Protein AF-A0A8J9Z967-F1 (afdb_monomer)

Mean predicted aligned error: 17.57 Å

Structure (mmCIF, N/CA/C/O backbone):
data_AF-A0A8J9Z967-F1
#
_entry.id   AF-A0A8J9Z967-F1
#
loop_
_atom_site.group_PDB
_atom_site.id
_atom_site.type_symbol
_atom_site.label_atom_id
_atom_site.label_alt_id
_atom_site.label_comp_id
_atom_site.label_asym_id
_atom_site.label_entity_id
_atom_site.label_seq_id
_atom_site.pdbx_PDB_ins_code
_atom_site.Cartn_x
_atom_site.Cartn_y
_atom_site.Cartn_z
_atom_site.occupancy
_atom_site.B_iso_or_equiv
_atom_site.auth_seq_id
_atom_site.auth_comp_id
_atom_site.auth_asym_id
_atom_site.auth_atom_id
_atom_site.pdbx_PDB_model_num
ATOM 1 N N . MET A 1 1 ? 76.172 -2.471 -50.008 1.00 41.81 1 MET A N 1
ATOM 2 C CA . MET A 1 1 ? 75.968 -3.624 -49.106 1.00 41.81 1 MET A CA 1
ATOM 3 C C . MET A 1 1 ? 75.423 -3.066 -47.800 1.00 41.81 1 MET A C 1
ATOM 5 O O . MET A 1 1 ? 76.190 -2.470 -47.062 1.00 41.81 1 MET A O 1
ATOM 9 N N . ASN A 1 2 ? 74.104 -3.134 -47.588 1.00 42.47 2 ASN A N 1
ATOM 10 C CA . ASN A 1 2 ? 73.445 -2.597 -46.390 1.00 42.47 2 ASN A CA 1
ATOM 11 C C . ASN A 1 2 ? 73.233 -3.724 -45.377 1.00 42.47 2 ASN A C 1
ATOM 13 O O . ASN A 1 2 ? 72.539 -4.695 -45.667 1.00 42.47 2 ASN A O 1
ATOM 17 N N . THR A 1 3 ? 73.828 -3.582 -44.200 1.00 52.97 3 THR A N 1
ATOM 18 C CA . THR A 1 3 ? 73.584 -4.405 -43.013 1.00 52.97 3 THR A CA 1
ATOM 19 C C . THR A 1 3 ? 72.275 -3.975 -42.337 1.00 52.97 3 THR A C 1
ATOM 21 O O . THR A 1 3 ? 72.080 -2.776 -42.131 1.00 52.97 3 THR A O 1
ATOM 24 N N . PRO A 1 4 ? 71.366 -4.896 -41.965 1.00 54.38 4 PRO A N 1
ATOM 25 C CA . PRO A 1 4 ? 70.195 -4.539 -41.173 1.00 54.38 4 PRO A CA 1
ATOM 26 C C . PRO A 1 4 ? 70.556 -4.406 -39.685 1.00 54.38 4 PRO A C 1
ATOM 28 O O . PRO A 1 4 ? 71.277 -5.232 -39.124 1.00 54.38 4 PRO A O 1
ATOM 31 N N . ALA A 1 5 ? 70.041 -3.349 -39.057 1.00 58.34 5 ALA A N 1
ATOM 32 C CA . ALA A 1 5 ? 70.169 -3.085 -37.630 1.00 58.34 5 ALA A CA 1
ATOM 33 C C . ALA A 1 5 ? 69.307 -4.061 -36.810 1.00 58.34 5 ALA A C 1
ATOM 35 O O . ALA A 1 5 ? 68.126 -4.262 -37.094 1.00 58.34 5 ALA A O 1
ATOM 36 N N . VAL A 1 6 ? 69.911 -4.651 -35.779 1.00 57.78 6 VAL A N 1
ATOM 37 C CA . VAL A 1 6 ? 69.252 -5.526 -34.803 1.00 57.78 6 VAL A CA 1
ATOM 38 C C . VAL A 1 6 ? 68.480 -4.655 -33.811 1.00 57.78 6 VAL A C 1
ATOM 40 O O . VAL A 1 6 ? 69.069 -3.837 -33.108 1.00 57.78 6 VAL A O 1
ATOM 43 N N . ILE A 1 7 ? 67.157 -4.816 -33.764 1.00 58.03 7 ILE A N 1
ATOM 44 C CA . ILE A 1 7 ? 66.280 -4.134 -32.807 1.00 58.03 7 ILE A CA 1
ATOM 45 C C . ILE A 1 7 ? 66.230 -4.981 -31.530 1.00 58.03 7 ILE A C 1
ATOM 47 O O . ILE A 1 7 ? 65.717 -6.100 -31.546 1.00 58.03 7 ILE A O 1
ATOM 51 N N . SER A 1 8 ? 66.771 -4.459 -30.427 1.00 62.25 8 SER A N 1
ATOM 52 C CA . SER A 1 8 ? 66.642 -5.074 -29.098 1.00 62.25 8 SER A CA 1
ATOM 53 C C . SER A 1 8 ? 65.197 -4.986 -28.583 1.00 62.25 8 SER A C 1
ATOM 55 O O . SER A 1 8 ? 64.576 -3.929 -28.716 1.00 62.25 8 SER A O 1
ATOM 57 N N . PRO A 1 9 ? 64.655 -6.044 -27.952 1.00 62.50 9 PRO A N 1
ATOM 58 C CA . PRO A 1 9 ? 63.316 -6.009 -27.378 1.00 62.50 9 PRO A CA 1
ATOM 59 C C . PRO A 1 9 ? 63.285 -5.174 -26.089 1.00 62.50 9 PRO A C 1
ATOM 61 O O . PRO A 1 9 ? 64.095 -5.361 -25.181 1.00 62.50 9 PRO A O 1
ATOM 64 N N . VAL A 1 10 ? 62.321 -4.254 -26.012 1.00 72.25 10 VAL A N 1
ATOM 65 C CA . VAL A 1 10 ? 62.000 -3.476 -24.806 1.00 72.25 10 VAL A CA 1
ATOM 66 C C . VAL A 1 10 ? 61.356 -4.411 -23.769 1.00 72.25 10 VAL A C 1
ATOM 68 O O . VAL A 1 10 ? 60.427 -5.139 -24.127 1.00 72.25 10 VAL A O 1
ATOM 71 N N . PRO A 1 11 ? 61.805 -4.422 -22.500 1.00 65.31 11 PRO A N 1
ATOM 72 C CA . PRO A 1 11 ? 61.199 -5.261 -21.473 1.00 65.31 11 PRO A CA 1
ATOM 73 C C . PRO A 1 11 ? 59.800 -4.743 -21.117 1.00 65.31 11 PRO A C 1
ATOM 75 O O . PRO A 1 11 ? 59.608 -3.556 -20.847 1.00 65.31 11 PRO A O 1
ATOM 78 N N . LEU A 1 12 ? 58.816 -5.644 -21.122 1.00 70.50 12 LEU A N 1
ATOM 79 C CA . LEU A 1 12 ? 57.449 -5.341 -20.699 1.00 70.50 12 LEU A CA 1
ATOM 80 C C . LEU A 1 12 ? 57.405 -5.080 -19.180 1.00 70.50 12 LEU A C 1
ATOM 82 O O . LEU A 1 12 ? 58.092 -5.776 -18.426 1.00 70.50 12 LEU A O 1
ATOM 86 N N . PRO A 1 13 ? 56.600 -4.110 -18.711 1.00 66.50 13 PRO A N 1
ATOM 87 C CA . PRO A 1 13 ? 56.461 -3.826 -17.290 1.00 66.50 13 PRO A CA 1
ATOM 88 C C . PRO A 1 13 ? 55.833 -5.022 -16.566 1.00 66.50 13 PRO A C 1
ATOM 90 O O . PRO A 1 13 ? 54.778 -5.527 -16.954 1.00 66.50 13 PRO A O 1
ATOM 93 N N . VAL A 1 14 ? 56.500 -5.474 -15.505 1.00 70.44 14 VAL A N 1
ATOM 94 C CA . VAL A 1 14 ? 56.015 -6.547 -14.632 1.00 70.44 14 VAL A CA 1
ATOM 95 C C . VAL A 1 14 ? 54.758 -6.051 -13.903 1.00 70.44 14 VAL A C 1
ATOM 97 O O . VAL A 1 14 ? 54.789 -4.951 -13.342 1.00 70.44 14 VAL A O 1
ATOM 100 N N . PRO A 1 15 ? 53.648 -6.811 -13.894 1.00 59.62 15 PRO A N 1
ATOM 101 C CA . PRO A 1 15 ? 52.439 -6.407 -13.192 1.00 59.62 15 PRO A CA 1
ATOM 102 C C . PRO A 1 15 ? 52.706 -6.343 -11.686 1.00 59.62 15 PRO A C 1
ATOM 104 O O . PRO A 1 15 ? 53.078 -7.334 -11.058 1.00 59.62 15 PRO A O 1
ATOM 107 N N . VAL A 1 16 ? 52.516 -5.157 -11.107 1.00 69.56 16 VAL A N 1
ATOM 108 C CA . VAL A 1 16 ? 52.543 -4.957 -9.656 1.00 69.56 16 VAL A CA 1
ATOM 109 C C . VAL A 1 16 ? 51.329 -5.686 -9.062 1.00 69.56 16 VAL A C 1
ATOM 111 O O . VAL A 1 16 ? 50.217 -5.487 -9.561 1.00 69.56 16 VAL A O 1
ATOM 114 N N . PRO A 1 17 ? 51.494 -6.525 -8.022 1.00 56.75 17 PRO A N 1
ATOM 115 C CA . PRO A 1 17 ? 50.364 -7.160 -7.364 1.00 56.75 17 PRO A CA 1
ATOM 116 C C . PRO A 1 17 ? 49.466 -6.081 -6.754 1.00 56.75 17 PRO A C 1
ATOM 118 O O . PRO A 1 17 ? 49.883 -5.336 -5.867 1.00 56.75 17 PRO A O 1
ATOM 121 N N . VAL A 1 18 ? 48.231 -5.987 -7.243 1.00 65.44 18 VAL A N 1
ATOM 122 C CA . VAL A 1 18 ? 47.201 -5.145 -6.633 1.00 65.44 18 VAL A CA 1
ATOM 123 C C . VAL A 1 18 ? 46.854 -5.770 -5.277 1.00 65.44 18 VAL A C 1
ATOM 125 O O . VAL A 1 18 ? 46.569 -6.971 -5.238 1.00 65.44 18 VAL A O 1
ATOM 128 N N . PRO A 1 19 ? 46.890 -5.018 -4.162 1.00 57.59 19 PRO A N 1
ATOM 129 C CA . PRO A 1 19 ? 46.503 -5.554 -2.866 1.00 57.59 19 PRO A CA 1
ATOM 130 C C . PRO A 1 19 ? 45.043 -6.010 -2.927 1.00 57.59 19 PRO A C 1
ATOM 132 O O . PRO A 1 19 ? 44.134 -5.224 -3.190 1.00 57.59 19 PRO A O 1
ATOM 135 N N . VAL A 1 20 ? 44.836 -7.310 -2.722 1.00 59.12 20 VAL A N 1
ATOM 136 C CA . VAL A 1 20 ? 43.508 -7.916 -2.633 1.00 59.12 20 VAL A CA 1
ATOM 137 C C . VAL A 1 20 ? 42.851 -7.375 -1.359 1.00 59.12 20 VAL A C 1
ATOM 139 O O . VAL A 1 20 ? 43.437 -7.533 -0.285 1.00 59.12 20 VAL A O 1
ATOM 142 N N . PRO A 1 21 ? 41.678 -6.719 -1.433 1.00 54.06 21 PRO A N 1
ATOM 143 C CA . PRO A 1 21 ? 40.993 -6.252 -0.238 1.00 54.06 21 PRO A CA 1
ATOM 144 C C . PRO A 1 21 ? 40.669 -7.452 0.656 1.00 54.06 21 PRO A C 1
ATOM 146 O O . PRO A 1 21 ? 40.087 -8.445 0.217 1.00 54.06 21 PRO A O 1
ATOM 149 N N . ASN A 1 22 ? 41.114 -7.362 1.906 1.00 58.69 22 ASN A N 1
ATOM 150 C CA . ASN A 1 22 ? 40.997 -8.408 2.907 1.00 58.69 22 ASN A CA 1
ATOM 151 C C . ASN A 1 22 ? 39.508 -8.687 3.175 1.00 58.69 22 ASN A C 1
ATOM 153 O O . ASN A 1 22 ? 38.763 -7.800 3.590 1.00 58.69 22 ASN A O 1
ATOM 157 N N . VAL A 1 23 ? 39.061 -9.918 2.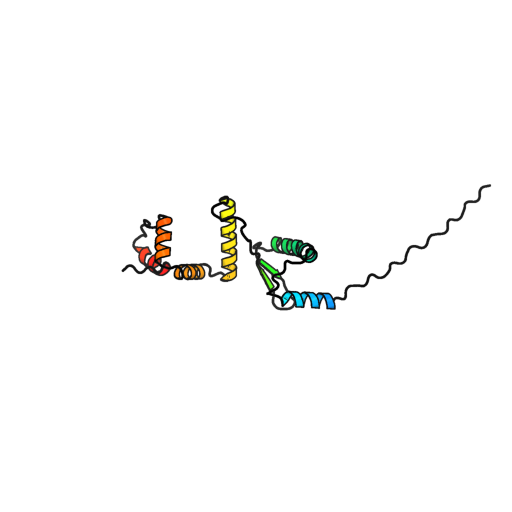915 1.00 58.00 23 VAL A N 1
ATOM 158 C CA . VAL A 1 23 ? 37.645 -10.337 3.004 1.00 58.00 23 VAL A CA 1
ATOM 159 C C . VAL A 1 23 ? 37.065 -10.073 4.403 1.00 58.00 23 VAL A C 1
ATOM 161 O O . VAL A 1 23 ? 35.876 -9.794 4.554 1.00 58.00 23 VAL A O 1
ATOM 164 N N . SER A 1 24 ? 37.926 -10.077 5.419 1.00 55.84 24 SER A N 1
ATOM 165 C CA . SER A 1 24 ? 37.596 -9.782 6.813 1.00 55.84 24 SER A CA 1
ATOM 166 C C . SER A 1 24 ? 37.099 -8.348 7.038 1.00 55.84 24 SER A C 1
ATOM 168 O O . SER A 1 24 ? 36.216 -8.142 7.869 1.00 55.84 24 SER A O 1
ATOM 170 N N . ASP A 1 25 ? 37.593 -7.368 6.273 1.00 51.03 25 ASP A N 1
ATOM 171 C CA . ASP A 1 25 ? 37.167 -5.967 6.399 1.00 51.03 25 ASP A CA 1
ATOM 172 C C . ASP A 1 25 ? 35.791 -5.746 5.757 1.00 51.03 25 ASP A C 1
ATOM 174 O O . ASP A 1 25 ? 34.946 -5.045 6.313 1.00 51.03 25 ASP A O 1
ATOM 178 N N . ALA A 1 26 ? 35.511 -6.427 4.640 1.00 50.22 26 ALA A N 1
ATOM 179 C CA . ALA A 1 26 ? 34.200 -6.395 3.992 1.00 50.22 26 ALA A CA 1
ATOM 180 C C . ALA A 1 26 ? 33.099 -6.992 4.886 1.00 50.22 26 ALA A C 1
ATOM 182 O O . ALA A 1 26 ? 31.999 -6.447 4.959 1.00 50.22 26 ALA A O 1
ATOM 183 N N . ILE A 1 27 ? 33.400 -8.076 5.610 1.00 52.72 27 ILE A N 1
ATOM 184 C CA . ILE A 1 27 ? 32.453 -8.692 6.553 1.00 52.72 27 ILE A CA 1
ATOM 185 C C . ILE A 1 27 ? 32.184 -7.757 7.744 1.00 52.72 27 ILE A C 1
ATOM 187 O O . ILE A 1 27 ? 31.040 -7.640 8.186 1.00 52.72 27 ILE A O 1
ATOM 191 N N . ARG A 1 28 ? 33.208 -7.040 8.228 1.00 45.25 28 ARG A N 1
ATOM 192 C CA . ARG A 1 28 ? 33.065 -6.097 9.346 1.00 45.25 28 ARG A CA 1
ATOM 193 C C . ARG A 1 28 ? 32.204 -4.885 8.981 1.00 45.25 28 ARG A C 1
ATOM 195 O O . ARG A 1 28 ? 31.320 -4.528 9.751 1.00 45.25 28 ARG A O 1
ATOM 202 N N . ILE A 1 29 ? 32.392 -4.328 7.782 1.00 54.06 29 ILE A N 1
ATOM 203 C CA . ILE A 1 29 ? 31.596 -3.198 7.270 1.00 54.06 29 ILE A CA 1
ATOM 204 C C . ILE A 1 29 ? 30.124 -3.600 7.090 1.00 54.06 29 ILE A C 1
ATOM 206 O O . ILE A 1 29 ? 29.228 -2.856 7.478 1.00 54.06 29 ILE A O 1
ATOM 210 N N . VAL A 1 30 ? 29.850 -4.800 6.566 1.00 53.34 30 VAL A N 1
ATOM 211 C CA . VAL A 1 30 ? 28.469 -5.291 6.400 1.00 53.34 30 VAL A CA 1
ATOM 212 C C . VAL A 1 30 ? 27.775 -5.493 7.752 1.00 53.34 30 VAL A C 1
ATOM 214 O O . VAL A 1 30 ? 26.593 -5.179 7.881 1.00 53.34 30 VAL A O 1
ATOM 217 N N . SER A 1 31 ? 28.500 -5.964 8.772 1.00 47.06 31 SER A N 1
ATOM 218 C CA . SER A 1 31 ? 27.955 -6.114 10.128 1.00 47.06 31 SER A CA 1
ATOM 219 C C . SER A 1 31 ? 27.631 -4.770 10.789 1.00 47.06 31 SER A C 1
ATOM 221 O O . SER A 1 31 ? 26.656 -4.689 11.528 1.00 47.06 31 SER A O 1
ATOM 223 N N . GLU A 1 32 ? 28.422 -3.729 10.531 1.00 47.25 32 GLU A N 1
ATOM 224 C CA . GLU A 1 32 ? 28.259 -2.398 11.135 1.00 47.25 32 GLU A CA 1
ATOM 225 C C . GLU A 1 32 ? 27.120 -1.587 10.483 1.00 47.25 32 GLU A C 1
ATOM 227 O O . GLU A 1 32 ? 26.447 -0.791 11.142 1.00 47.25 32 GLU A O 1
ATOM 232 N N . VAL A 1 33 ? 26.832 -1.845 9.202 1.00 51.62 33 VAL A N 1
ATOM 233 C CA . VAL A 1 33 ? 25.683 -1.264 8.481 1.00 51.62 33 VAL A CA 1
ATOM 234 C C . VAL A 1 33 ? 24.351 -1.856 8.960 1.00 51.62 33 VAL A C 1
ATOM 236 O O . VAL A 1 33 ? 23.345 -1.153 9.004 1.00 51.62 33 VAL A O 1
ATOM 239 N N . LEU A 1 34 ? 24.324 -3.132 9.362 1.00 47.72 34 LEU A N 1
ATOM 240 C CA . LEU A 1 34 ? 23.091 -3.810 9.786 1.00 47.72 34 LEU A CA 1
ATOM 241 C C . LEU A 1 34 ? 22.634 -3.441 11.209 1.00 47.72 34 LEU A C 1
ATOM 243 O O . LEU A 1 34 ? 21.463 -3.634 11.527 1.00 47.72 34 LEU A O 1
ATOM 247 N N . THR A 1 35 ? 23.516 -2.896 12.054 1.00 47.19 35 THR A N 1
ATOM 248 C CA . THR A 1 35 ? 23.193 -2.496 13.439 1.00 47.19 35 THR A CA 1
ATOM 249 C C . THR A 1 35 ? 22.784 -1.029 13.593 1.00 47.19 35 THR A C 1
ATOM 251 O O . THR A 1 35 ? 22.366 -0.628 14.674 1.00 47.19 35 THR A O 1
ATOM 254 N N . ASN A 1 36 ? 22.874 -0.221 12.532 1.00 43.75 36 ASN A N 1
ATOM 255 C CA . ASN A 1 36 ? 22.538 1.204 12.553 1.00 43.75 36 ASN A CA 1
ATOM 256 C C . ASN A 1 36 ? 21.170 1.471 11.903 1.00 43.75 36 ASN A C 1
ATOM 258 O O . ASN A 1 36 ? 21.059 2.148 10.885 1.00 43.75 36 ASN A O 1
ATOM 262 N N . THR A 1 37 ? 20.099 0.968 12.517 1.00 49.03 37 THR A N 1
ATOM 263 C CA . THR A 1 37 ? 18.705 1.270 12.133 1.00 49.03 37 THR A CA 1
ATOM 264 C C . THR A 1 37 ? 18.286 2.733 12.359 1.00 49.03 37 THR A C 1
ATOM 266 O O . THR A 1 37 ? 17.164 3.092 12.016 1.00 49.03 37 THR A O 1
ATOM 269 N N . GLU A 1 38 ? 19.172 3.586 12.888 1.00 47.91 38 GLU A N 1
ATOM 270 C CA . GLU A 1 38 ? 18.911 5.009 13.172 1.00 47.91 38 GLU A CA 1
ATOM 271 C C . GLU A 1 38 ? 19.811 5.989 12.394 1.00 47.91 38 GLU A C 1
ATOM 273 O O . GLU A 1 38 ? 19.851 7.182 12.705 1.00 47.91 38 GLU A O 1
ATOM 278 N N . GLN A 1 39 ? 20.532 5.545 11.357 1.00 50.34 39 GLN A N 1
ATOM 279 C CA . GLN A 1 39 ? 21.238 6.498 10.494 1.00 50.34 39 GLN A CA 1
ATOM 280 C C . GLN A 1 39 ? 20.237 7.258 9.616 1.00 50.34 39 GLN A C 1
ATOM 282 O O . GLN A 1 39 ? 19.754 6.781 8.594 1.00 50.34 39 GLN A O 1
ATOM 287 N N . THR A 1 40 ? 19.948 8.486 10.048 1.00 54.44 40 THR A N 1
ATOM 288 C CA . THR A 1 40 ? 19.152 9.498 9.333 1.00 54.44 40 THR A CA 1
ATOM 289 C C . THR A 1 40 ? 20.022 10.273 8.326 1.00 54.44 40 THR A C 1
ATOM 291 O O . THR A 1 40 ? 19.685 11.384 7.925 1.00 54.44 40 THR A O 1
ATOM 294 N N . GLU A 1 41 ? 21.175 9.726 7.934 1.00 64.19 41 GLU A N 1
ATOM 295 C CA . GLU A 1 41 ? 22.037 10.316 6.911 1.00 64.19 41 GLU A CA 1
ATOM 296 C C . GLU A 1 41 ? 21.760 9.650 5.557 1.00 64.19 41 GLU A C 1
ATOM 298 O O . GLU A 1 41 ? 21.604 8.427 5.491 1.00 64.19 41 GLU A O 1
ATOM 303 N N . PRO A 1 42 ? 21.656 10.425 4.462 1.00 70.50 42 PRO A N 1
ATOM 304 C CA . PRO A 1 42 ? 21.509 9.846 3.137 1.00 70.50 42 PRO A CA 1
ATOM 305 C C . PRO A 1 42 ? 22.736 8.987 2.808 1.00 70.50 42 PRO A C 1
ATOM 307 O O . PRO A 1 42 ? 23.868 9.362 3.118 1.00 70.50 42 PRO A O 1
ATOM 310 N N . LEU A 1 43 ? 22.497 7.848 2.152 1.00 71.62 43 LEU A N 1
ATOM 311 C CA . LEU A 1 43 ? 23.544 6.966 1.635 1.00 71.62 43 LEU A CA 1
ATOM 312 C C . LEU A 1 43 ? 24.579 7.776 0.847 1.00 71.62 43 LEU A C 1
ATOM 314 O O . LEU A 1 43 ? 24.240 8.694 0.092 1.00 71.62 43 LEU A O 1
ATOM 318 N N . ARG A 1 44 ? 25.859 7.427 0.992 1.00 82.69 44 ARG A N 1
ATOM 319 C CA . ARG A 1 44 ? 26.916 8.095 0.230 1.00 82.69 44 ARG A CA 1
ATOM 320 C C . ARG A 1 44 ? 26.714 7.808 -1.257 1.00 82.69 44 ARG A C 1
ATOM 322 O O . ARG A 1 44 ? 26.292 6.723 -1.648 1.00 82.69 44 ARG A O 1
ATOM 329 N N . GLN A 1 45 ? 27.088 8.756 -2.114 1.00 81.00 45 GLN A N 1
ATOM 330 C CA . GLN A 1 45 ? 26.846 8.662 -3.561 1.00 81.00 45 GLN A CA 1
ATOM 331 C C . GLN A 1 45 ? 27.398 7.368 -4.198 1.00 81.00 45 GLN A C 1
ATOM 333 O O . GLN A 1 45 ? 26.799 6.826 -5.125 1.00 81.00 45 GLN A O 1
ATOM 338 N N . TRP A 1 46 ? 28.520 6.847 -3.693 1.00 79.38 46 TRP A N 1
ATOM 339 C CA . TRP A 1 46 ? 29.099 5.585 -4.164 1.00 79.38 46 TRP A CA 1
ATOM 340 C C . TRP A 1 46 ? 28.301 4.353 -3.697 1.00 79.38 46 TRP A C 1
ATOM 342 O O . TRP A 1 46 ? 28.158 3.395 -4.457 1.00 79.38 46 TRP A O 1
ATOM 352 N N . GLU A 1 47 ? 27.726 4.386 -2.490 1.00 78.75 47 GLU A N 1
ATOM 353 C CA . GLU A 1 47 ? 26.870 3.319 -1.953 1.00 78.75 47 GLU A CA 1
ATOM 354 C C . GLU A 1 47 ? 25.579 3.235 -2.762 1.00 78.75 47 GLU A C 1
ATOM 356 O O . GLU A 1 47 ? 25.182 2.152 -3.194 1.00 78.75 47 GLU A O 1
ATOM 361 N N . GLU A 1 48 ? 24.966 4.383 -3.061 1.00 76.69 48 GLU A N 1
ATOM 362 C CA . GLU A 1 48 ? 23.777 4.446 -3.910 1.00 76.69 48 GLU A CA 1
ATOM 363 C C . GLU A 1 48 ? 24.041 3.886 -5.311 1.00 76.69 48 GLU A C 1
ATOM 365 O O . GLU A 1 48 ? 23.223 3.120 -5.830 1.00 76.69 48 GLU A O 1
ATOM 370 N N . GLN A 1 49 ? 25.181 4.217 -5.925 1.00 79.88 49 GLN A N 1
ATOM 371 C CA . GLN A 1 49 ? 25.540 3.726 -7.259 1.00 79.88 49 GLN A CA 1
ATOM 372 C C . GLN A 1 49 ? 25.721 2.205 -7.307 1.00 79.88 49 GLN A C 1
ATOM 374 O O . GLN A 1 49 ? 25.365 1.590 -8.314 1.00 79.88 49 GLN A O 1
ATOM 379 N N . MET A 1 50 ? 26.224 1.586 -6.237 1.00 78.69 50 MET A N 1
ATOM 380 C CA . MET A 1 50 ? 26.407 0.132 -6.179 1.00 78.69 50 MET A CA 1
ATOM 381 C C . MET A 1 50 ? 25.137 -0.615 -5.759 1.00 78.69 50 MET A C 1
ATOM 383 O O . MET A 1 50 ? 24.795 -1.642 -6.353 1.00 78.69 50 MET A O 1
ATOM 387 N N . LEU A 1 51 ? 24.406 -0.105 -4.767 1.00 80.38 51 LEU A N 1
ATOM 388 C CA . LEU A 1 51 ? 23.229 -0.778 -4.214 1.00 80.38 51 LEU A CA 1
ATOM 389 C C . LEU A 1 51 ? 22.012 -0.666 -5.136 1.00 80.38 51 LEU A C 1
ATOM 391 O O . LEU A 1 51 ? 21.286 -1.644 -5.321 1.00 80.38 51 LEU A O 1
ATOM 395 N N . THR A 1 52 ? 21.806 0.486 -5.780 1.00 81.69 52 THR A N 1
ATOM 396 C CA . THR A 1 52 ? 20.650 0.722 -6.660 1.00 81.69 52 THR A CA 1
ATOM 397 C C . THR A 1 52 ? 20.491 -0.328 -7.770 1.00 81.69 52 THR A C 1
ATOM 399 O O . THR A 1 52 ? 19.394 -0.882 -7.901 1.00 81.69 52 THR A O 1
ATOM 402 N N . PRO A 1 53 ? 21.512 -0.647 -8.591 1.00 82.38 53 PRO A N 1
ATOM 403 C CA . PRO A 1 53 ? 21.367 -1.643 -9.652 1.00 82.38 53 PRO A CA 1
ATOM 404 C C . PRO A 1 53 ? 21.136 -3.058 -9.106 1.00 82.38 53 PRO A C 1
ATOM 406 O O . PRO A 1 53 ? 20.370 -3.818 -9.705 1.00 82.38 53 PRO A O 1
ATOM 409 N N . LEU A 1 54 ? 21.741 -3.407 -7.965 1.00 82.31 54 LEU A N 1
ATOM 410 C CA . LEU A 1 54 ? 21.548 -4.706 -7.314 1.00 82.31 54 LEU A CA 1
ATOM 411 C C . LEU A 1 54 ? 20.116 -4.868 -6.801 1.00 82.31 54 LEU A C 1
ATOM 413 O O . LEU A 1 54 ? 19.461 -5.863 -7.121 1.00 82.31 54 LEU A O 1
ATOM 417 N N . VAL A 1 55 ? 19.605 -3.867 -6.080 1.00 82.94 55 VAL A N 1
ATOM 418 C CA . VAL A 1 55 ? 18.226 -3.849 -5.581 1.00 82.94 55 VAL A CA 1
ATOM 419 C C . VAL A 1 55 ? 17.249 -3.885 -6.752 1.00 82.94 55 VAL A C 1
ATOM 421 O O . VAL A 1 55 ? 16.369 -4.739 -6.775 1.00 82.94 55 VAL A O 1
ATOM 424 N N . ARG A 1 56 ? 17.433 -3.049 -7.783 1.00 82.00 56 ARG A N 1
ATOM 425 C CA . ARG A 1 56 ? 16.563 -3.052 -8.975 1.00 82.00 56 ARG A CA 1
ATOM 426 C C . ARG A 1 56 ? 16.503 -4.419 -9.649 1.00 82.00 56 ARG A C 1
ATOM 428 O O . ARG A 1 56 ? 15.414 -4.873 -9.991 1.00 82.00 56 ARG A O 1
ATOM 435 N N . ARG A 1 57 ? 17.649 -5.084 -9.819 1.00 82.06 57 ARG A N 1
ATOM 436 C CA . ARG A 1 57 ? 17.708 -6.426 -10.411 1.00 82.06 57 ARG A CA 1
ATOM 437 C C . ARG A 1 57 ? 16.964 -7.441 -9.547 1.00 82.06 57 ARG A C 1
ATOM 439 O O . ARG A 1 57 ? 16.146 -8.187 -10.068 1.00 82.06 57 ARG A O 1
ATOM 446 N N . LYS A 1 58 ? 17.203 -7.438 -8.235 1.00 82.44 58 LYS A N 1
ATOM 447 C CA . LYS A 1 58 ? 16.548 -8.360 -7.298 1.00 82.44 58 LYS A CA 1
ATOM 448 C C . LYS A 1 58 ? 15.035 -8.141 -7.212 1.00 82.44 58 LYS A C 1
ATOM 450 O O . LYS A 1 58 ? 14.300 -9.120 -7.213 1.00 82.44 58 LYS A O 1
ATOM 455 N N . VAL A 1 59 ? 14.571 -6.890 -7.232 1.00 82.81 59 VAL A N 1
ATOM 456 C CA . VAL A 1 59 ? 13.138 -6.554 -7.309 1.00 82.81 59 VAL A CA 1
ATOM 457 C C . VAL A 1 59 ? 12.526 -7.044 -8.620 1.00 82.81 59 VAL A C 1
ATOM 459 O O . VAL A 1 59 ? 11.427 -7.586 -8.610 1.00 82.81 59 VAL A O 1
ATOM 462 N N . ALA A 1 60 ? 13.218 -6.881 -9.751 1.00 79.00 60 ALA A N 1
ATOM 463 C CA . ALA A 1 60 ? 12.708 -7.324 -11.048 1.00 79.00 60 ALA A CA 1
ATOM 464 C C . ALA A 1 60 ? 12.572 -8.854 -11.151 1.00 79.00 60 ALA A C 1
ATOM 466 O O . ALA A 1 60 ? 11.713 -9.339 -11.881 1.00 79.00 60 ALA A O 1
ATOM 467 N N . THR A 1 61 ? 13.413 -9.602 -10.431 1.00 81.69 61 THR A N 1
ATOM 468 C CA . THR A 1 61 ? 13.374 -11.073 -10.376 1.00 81.69 61 THR A CA 1
ATOM 469 C C . THR A 1 61 ? 12.397 -11.611 -9.323 1.00 81.69 61 THR A C 1
ATOM 471 O O . THR A 1 61 ? 12.056 -12.790 -9.359 1.00 81.69 61 THR A O 1
ATOM 474 N N . ALA A 1 62 ? 11.936 -10.781 -8.386 1.00 80.50 62 ALA A N 1
ATOM 475 C CA . ALA A 1 62 ? 10.964 -11.190 -7.380 1.00 80.50 62 ALA A CA 1
ATOM 476 C C . ALA A 1 62 ? 9.580 -11.445 -7.999 1.00 80.50 62 ALA A C 1
ATOM 478 O O . ALA A 1 62 ? 9.116 -10.652 -8.820 1.00 80.50 62 ALA A O 1
ATOM 479 N N . GLN A 1 63 ? 8.899 -12.511 -7.559 1.00 75.50 63 GLN A N 1
ATOM 480 C CA . GLN A 1 63 ? 7.560 -12.883 -8.044 1.00 75.50 63 GLN A CA 1
ATOM 481 C C . GLN A 1 63 ? 6.549 -11.742 -7.866 1.00 75.50 63 GLN A C 1
ATOM 483 O O . GLN A 1 63 ? 5.863 -11.369 -8.816 1.00 75.50 63 GLN A O 1
ATOM 488 N N . ASP A 1 64 ? 6.548 -11.118 -6.689 1.00 72.44 64 ASP A N 1
ATOM 489 C CA . ASP A 1 64 ? 5.595 -10.060 -6.343 1.00 72.44 64 ASP A CA 1
ATOM 490 C C . ASP A 1 64 ? 6.093 -8.654 -6.711 1.00 72.44 64 ASP A C 1
ATOM 492 O O . ASP A 1 64 ? 5.406 -7.664 -6.469 1.00 72.44 64 ASP A O 1
ATOM 496 N N . LYS A 1 65 ?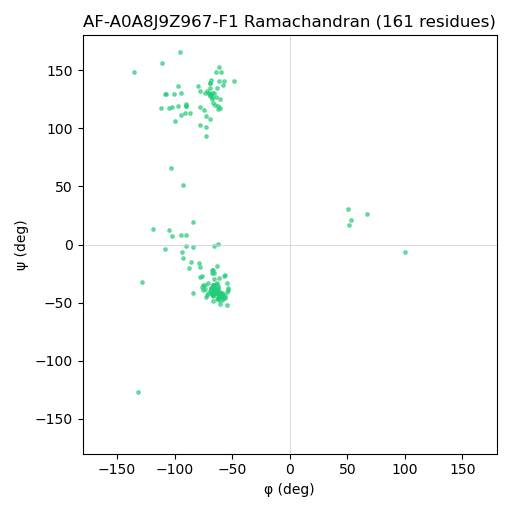 7.314 -8.530 -7.262 1.00 75.25 65 LYS A N 1
ATOM 497 C CA . LYS A 1 65 ? 7.990 -7.249 -7.578 1.00 75.25 65 LYS A CA 1
ATOM 498 C C . LYS A 1 65 ? 8.043 -6.240 -6.414 1.00 75.25 65 LYS A C 1
ATOM 500 O O . LYS A 1 65 ? 8.305 -5.052 -6.630 1.00 75.25 65 LYS A O 1
ATOM 505 N N . GLN A 1 66 ? 7.806 -6.699 -5.186 1.00 74.44 66 GLN A N 1
ATOM 506 C CA . GLN A 1 66 ? 7.768 -5.883 -3.971 1.00 74.44 66 GLN A CA 1
ATOM 507 C C . GLN A 1 66 ? 8.668 -6.428 -2.861 1.00 74.44 66 GLN A C 1
ATOM 509 O O . GLN A 1 66 ? 9.248 -5.641 -2.116 1.00 74.44 66 GLN A O 1
ATOM 514 N N . THR A 1 67 ? 8.833 -7.744 -2.779 1.00 81.00 67 THR A N 1
ATOM 515 C CA . THR A 1 67 ? 9.607 -8.436 -1.743 1.00 81.00 67 THR A CA 1
ATOM 516 C C . THR A 1 67 ? 10.902 -9.001 -2.301 1.00 81.00 67 THR A C 1
ATOM 518 O O . THR A 1 67 ? 10.915 -9.706 -3.304 1.00 81.00 67 THR A O 1
ATOM 521 N N . ILE A 1 68 ? 12.016 -8.718 -1.633 1.00 83.38 68 ILE A N 1
ATOM 522 C CA . ILE A 1 68 ? 13.316 -9.313 -1.930 1.00 83.38 68 ILE A CA 1
ATOM 523 C C . ILE A 1 68 ? 13.683 -10.223 -0.767 1.00 83.38 68 ILE A C 1
ATOM 525 O O . ILE A 1 68 ? 13.872 -9.754 0.353 1.00 83.38 68 ILE A O 1
ATOM 529 N N . GLN A 1 69 ? 13.820 -11.518 -1.041 1.00 82.00 69 GLN A N 1
ATOM 530 C CA . GLN A 1 69 ? 14.339 -12.471 -0.067 1.00 82.00 69 GLN A CA 1
ATOM 531 C C . GLN A 1 69 ? 15.858 -12.586 -0.209 1.00 82.00 69 GLN A C 1
ATOM 533 O O . GLN A 1 69 ? 16.387 -13.057 -1.223 1.00 82.00 69 GLN A O 1
ATOM 538 N N . CYS A 1 70 ? 16.564 -12.137 0.820 1.00 81.56 70 CYS A N 1
ATOM 539 C CA . CYS A 1 70 ? 18.009 -12.218 0.941 1.00 81.56 70 CYS A CA 1
ATOM 540 C C . CYS A 1 70 ? 18.355 -13.408 1.836 1.00 81.56 70 CYS A C 1
ATOM 542 O O . CYS A 1 70 ? 18.177 -13.366 3.053 1.00 81.56 70 CYS A O 1
ATOM 544 N N . HIS A 1 71 ? 18.859 -14.477 1.224 1.00 80.25 71 HIS A N 1
ATOM 545 C CA . HIS A 1 71 ? 19.373 -15.629 1.954 1.00 80.25 71 HIS A CA 1
ATOM 546 C C . HIS A 1 71 ? 20.708 -15.227 2.579 1.00 80.25 71 HIS A C 1
ATOM 548 O O . HIS A 1 71 ? 21.678 -14.971 1.866 1.00 80.25 71 HIS A O 1
ATOM 554 N N . THR A 1 72 ? 20.734 -15.110 3.901 1.00 80.69 72 THR A N 1
ATOM 555 C CA . THR A 1 72 ? 21.974 -14.949 4.663 1.00 80.69 72 THR A CA 1
ATOM 556 C C . THR A 1 72 ? 22.415 -16.330 5.156 1.00 80.69 72 THR A C 1
ATOM 558 O O . THR A 1 72 ? 21.628 -17.272 5.120 1.00 80.69 72 THR A O 1
ATOM 561 N N . GLY A 1 73 ? 23.658 -16.484 5.624 1.00 75.81 73 GLY A N 1
ATOM 562 C CA . GLY A 1 73 ? 24.125 -17.744 6.230 1.00 75.81 73 GLY A CA 1
ATOM 563 C C . GLY A 1 73 ? 23.369 -18.164 7.506 1.00 75.81 73 GLY A C 1
ATOM 564 O O . GLY A 1 73 ? 23.707 -19.186 8.093 1.00 75.81 73 GLY A O 1
ATOM 565 N N . GLY A 1 74 ? 22.373 -17.381 7.936 1.00 83.75 74 GLY A N 1
ATOM 566 C CA . GLY A 1 74 ? 21.453 -17.674 9.030 1.00 83.75 74 GLY A CA 1
ATOM 567 C C . GLY A 1 74 ? 20.001 -17.412 8.615 1.00 83.75 74 GLY A C 1
ATOM 568 O O . GLY A 1 74 ? 19.524 -17.940 7.612 1.00 83.75 74 GLY A O 1
ATOM 569 N N . GLN A 1 75 ? 19.276 -16.607 9.396 1.00 76.38 75 GLN A N 1
ATOM 570 C CA . GLN A 1 75 ? 17.871 -16.314 9.112 1.00 76.38 75 GLN A CA 1
ATOM 571 C C . GLN A 1 75 ? 17.732 -15.456 7.837 1.00 76.38 75 GLN A C 1
ATOM 573 O O . GLN A 1 75 ? 18.396 -14.418 7.714 1.00 76.38 75 GLN A O 1
ATOM 578 N N . PRO A 1 76 ? 16.882 -15.853 6.873 1.00 83.06 76 PRO A N 1
ATOM 579 C CA . PRO A 1 76 ? 16.666 -15.073 5.663 1.00 83.06 76 PRO A CA 1
ATOM 580 C C . PRO A 1 76 ? 16.057 -13.710 6.002 1.00 83.06 76 PRO A C 1
ATOM 582 O O . PRO A 1 76 ? 15.108 -13.607 6.780 1.00 83.06 76 PRO A O 1
ATOM 585 N N . ILE A 1 77 ? 16.603 -12.662 5.390 1.00 84.81 77 ILE A N 1
ATOM 586 C CA . ILE A 1 77 ? 16.123 -11.289 5.546 1.00 84.81 77 ILE A CA 1
ATOM 587 C C . ILE A 1 77 ? 15.147 -10.998 4.409 1.00 84.81 77 ILE A C 1
ATOM 589 O O . ILE A 1 77 ? 15.469 -11.217 3.240 1.00 84.81 77 ILE A O 1
ATOM 593 N N . THR A 1 78 ? 13.968 -10.474 4.741 1.00 81.31 78 THR A N 1
ATOM 594 C CA . THR A 1 78 ? 12.981 -10.030 3.748 1.00 81.31 78 THR A CA 1
ATOM 595 C C . THR A 1 78 ? 12.984 -8.510 3.682 1.00 81.31 78 THR A C 1
ATOM 597 O O . THR A 1 78 ? 12.685 -7.842 4.667 1.00 81.31 78 THR A O 1
ATOM 600 N N . LEU A 1 79 ? 13.333 -7.961 2.520 1.00 82.00 79 LEU A N 1
ATOM 601 C CA . LEU A 1 79 ? 13.288 -6.526 2.254 1.00 82.00 79 LEU A CA 1
ATOM 602 C C . LEU A 1 79 ? 12.021 -6.201 1.461 1.00 82.00 79 LEU A C 1
ATOM 604 O O . LEU A 1 79 ? 11.767 -6.815 0.423 1.00 82.00 79 LEU A O 1
ATOM 608 N N . CYS A 1 80 ? 11.257 -5.210 1.914 1.00 79.19 80 CYS A N 1
ATOM 609 C CA . CYS A 1 80 ? 10.041 -4.755 1.243 1.00 79.19 80 CYS A CA 1
ATOM 610 C C . CYS A 1 80 ? 10.271 -3.391 0.587 1.00 79.19 80 CYS A C 1
ATOM 6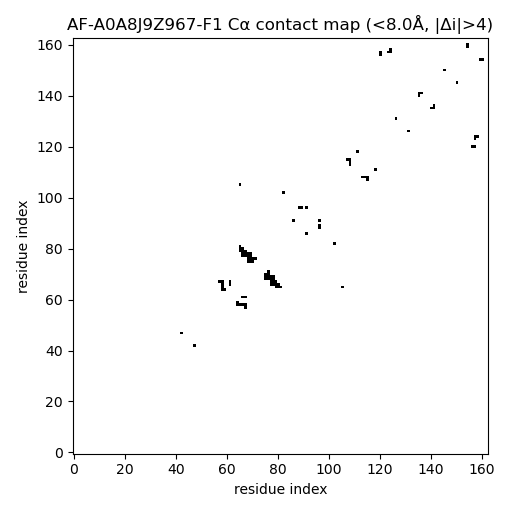12 O O . CYS A 1 80 ? 10.733 -2.442 1.220 1.00 79.19 80 CYS A O 1
ATOM 614 N N . LYS A 1 81 ? 9.922 -3.276 -0.694 1.00 82.31 81 LYS A N 1
ATOM 615 C CA . LYS A 1 81 ? 9.932 -2.006 -1.422 1.00 82.31 81 LYS A CA 1
ATOM 616 C C . LYS A 1 81 ? 8.739 -1.155 -0.977 1.00 82.31 81 LYS A C 1
ATOM 618 O O . LYS A 1 81 ? 7.601 -1.493 -1.284 1.00 82.31 81 LYS A O 1
ATOM 623 N N . ILE A 1 82 ? 9.008 -0.009 -0.351 1.00 76.62 82 ILE A N 1
ATOM 624 C CA . ILE A 1 82 ? 7.990 0.997 -0.017 1.00 76.62 82 ILE A CA 1
ATOM 625 C C . ILE A 1 82 ? 8.068 2.144 -1.031 1.00 76.62 82 ILE A C 1
ATOM 627 O O . ILE A 1 82 ? 9.093 2.814 -1.161 1.00 76.62 82 ILE A O 1
ATOM 631 N N . THR A 1 83 ? 6.991 2.375 -1.779 1.00 76.75 83 THR A N 1
ATOM 632 C CA . THR A 1 83 ? 6.883 3.484 -2.733 1.00 76.75 83 THR A CA 1
ATOM 633 C C . THR A 1 83 ? 6.314 4.724 -2.049 1.00 76.75 83 THR A C 1
ATOM 635 O O . THR A 1 83 ? 5.201 4.723 -1.529 1.00 76.75 83 THR A O 1
ATOM 638 N N . LYS A 1 84 ? 7.064 5.832 -2.066 1.00 80.12 84 LYS A N 1
ATOM 639 C CA . LYS A 1 84 ? 6.564 7.123 -1.573 1.00 80.12 84 LYS A CA 1
ATOM 640 C C . LYS A 1 84 ? 5.899 7.901 -2.707 1.00 80.12 84 LYS A C 1
ATOM 642 O O . LYS A 1 84 ? 6.546 8.250 -3.697 1.00 80.12 84 LYS A O 1
ATOM 647 N N . ALA A 1 85 ? 4.611 8.202 -2.560 1.00 82.88 85 ALA A N 1
ATOM 648 C CA . ALA A 1 85 ? 3.886 9.034 -3.513 1.00 82.88 85 ALA A CA 1
ATOM 649 C C . ALA A 1 85 ? 4.366 10.498 -3.452 1.00 82.88 85 ALA A C 1
ATOM 651 O O . ALA A 1 85 ? 4.508 11.071 -2.376 1.00 82.88 85 ALA A O 1
ATOM 652 N N . ARG A 1 86 ? 4.597 11.117 -4.621 1.00 83.62 86 ARG A N 1
ATOM 653 C CA . ARG A 1 86 ? 4.977 12.543 -4.736 1.00 83.62 86 ARG A CA 1
ATOM 654 C C . ARG A 1 86 ? 3.782 13.501 -4.794 1.00 83.62 86 ARG A C 1
ATOM 656 O O . ARG A 1 86 ? 3.954 14.690 -4.574 1.00 83.62 86 ARG A O 1
ATOM 663 N N . LYS A 1 87 ? 2.603 12.984 -5.144 1.00 88.31 87 LYS A N 1
ATOM 664 C CA . LYS A 1 87 ? 1.341 13.722 -5.311 1.00 88.31 87 LYS A CA 1
ATOM 665 C C . LYS A 1 87 ? 0.206 12.957 -4.634 1.00 88.31 87 LYS A C 1
ATOM 667 O O . LYS A 1 87 ? 0.277 11.718 -4.655 1.00 88.31 87 LYS A O 1
ATOM 672 N N . PRO A 1 88 ? -0.823 13.629 -4.096 1.00 87.31 88 PRO A N 1
ATOM 673 C CA . PRO A 1 88 ? -1.985 12.955 -3.522 1.00 87.31 88 PRO A CA 1
ATOM 674 C C . PRO A 1 88 ? -2.706 12.115 -4.582 1.00 87.31 88 PRO A C 1
ATOM 676 O O . PRO A 1 88 ? -2.615 12.391 -5.776 1.00 87.31 88 PRO A O 1
ATOM 679 N N . THR A 1 89 ? -3.387 11.049 -4.159 1.00 87.06 89 THR A N 1
ATOM 680 C CA . THR A 1 89 ? -4.057 10.107 -5.079 1.00 87.06 89 THR A CA 1
ATOM 681 C C . THR A 1 89 ? -5.230 10.745 -5.8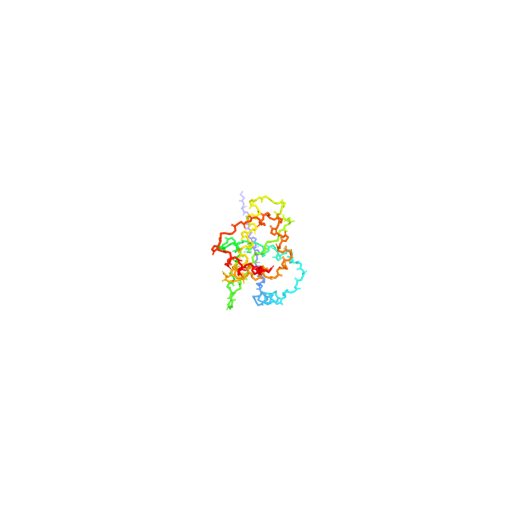35 1.00 87.06 89 THR A 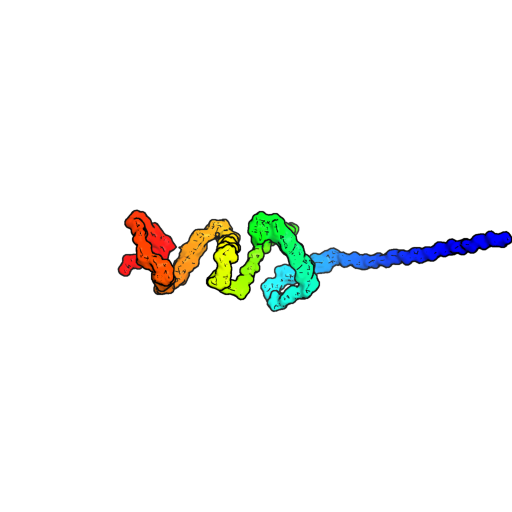C 1
ATOM 683 O O . THR A 1 89 ? -5.551 10.290 -6.925 1.00 87.06 89 THR A O 1
ATOM 686 N N . SER A 1 90 ? -5.797 11.838 -5.318 1.00 87.25 90 SER A N 1
ATOM 687 C CA . SER A 1 90 ? -6.848 12.632 -5.968 1.00 87.25 90 SER A CA 1
ATOM 688 C C . SER A 1 90 ? -6.395 13.375 -7.232 1.00 87.25 90 SER A C 1
ATOM 690 O O . SER A 1 90 ? -7.228 13.719 -8.059 1.00 87.25 90 SER A O 1
ATOM 692 N N . GLU A 1 91 ? -5.094 13.629 -7.399 1.00 90.44 91 GLU A N 1
ATOM 693 C CA . GLU A 1 91 ? -4.540 14.425 -8.511 1.00 90.44 91 GLU A CA 1
ATOM 694 C C . GLU A 1 91 ? -3.906 13.572 -9.620 1.00 90.44 91 GLU A C 1
ATOM 696 O O . GLU A 1 91 ? -3.217 14.084 -10.507 1.00 90.44 91 GLU A O 1
ATOM 701 N N . VAL A 1 92 ? -4.050 12.252 -9.544 1.00 91.12 92 VAL A N 1
ATOM 702 C CA . VAL A 1 92 ? -3.377 11.318 -10.450 1.00 91.12 92 VAL A CA 1
ATOM 703 C C . VAL A 1 92 ? -4.383 10.650 -11.364 1.00 91.12 92 VAL A C 1
ATOM 705 O O . VAL A 1 92 ? -5.556 10.526 -11.038 1.00 91.12 92 VAL A O 1
ATOM 708 N N . THR A 1 93 ? -3.904 10.177 -12.511 1.00 92.81 93 THR A N 1
ATOM 709 C CA . THR A 1 93 ? -4.725 9.400 -13.439 1.00 92.81 93 THR A CA 1
ATOM 710 C C . THR A 1 93 ? -5.256 8.132 -12.777 1.00 92.81 93 THR A C 1
ATOM 712 O O . THR A 1 93 ? -4.557 7.510 -11.972 1.00 92.81 93 THR A O 1
ATOM 715 N N . ASP A 1 94 ? -6.443 7.689 -13.189 1.00 90.56 94 ASP A N 1
ATOM 716 C CA . ASP A 1 94 ? -7.085 6.478 -12.659 1.00 90.56 94 ASP A CA 1
ATOM 717 C C . ASP A 1 94 ? -6.181 5.246 -12.730 1.00 90.56 94 ASP A C 1
ATOM 719 O O . ASP A 1 94 ? -6.132 4.442 -11.801 1.00 90.56 94 ASP A O 1
ATOM 723 N N . ALA A 1 95 ? -5.412 5.105 -13.814 1.00 90.12 95 ALA A N 1
ATOM 724 C CA . ALA A 1 95 ? -4.445 4.021 -13.965 1.00 90.12 95 ALA A CA 1
ATOM 725 C C . ALA A 1 95 ? -3.382 4.044 -12.853 1.00 90.12 95 ALA A C 1
ATOM 727 O O . ALA A 1 95 ? -3.052 3.009 -12.271 1.00 90.12 95 ALA A O 1
ATOM 728 N N . THR A 1 96 ? -2.880 5.232 -12.513 1.00 87.38 96 THR A N 1
ATOM 729 C CA . THR A 1 96 ? -1.889 5.392 -11.446 1.00 87.38 96 THR A CA 1
ATOM 730 C C . THR A 1 96 ? -2.520 5.214 -10.069 1.00 87.38 96 THR A C 1
ATOM 732 O O . THR A 1 96 ? -1.905 4.598 -9.201 1.00 87.38 96 THR A O 1
ATOM 735 N N . ALA A 1 97 ? -3.744 5.708 -9.863 1.00 88.25 97 ALA A N 1
ATOM 736 C CA . ALA A 1 97 ? -4.486 5.500 -8.624 1.00 88.25 97 ALA A CA 1
ATOM 737 C C . ALA A 1 97 ? -4.694 4.002 -8.356 1.00 88.25 97 ALA A C 1
ATOM 739 O O . ALA A 1 97 ? -4.326 3.519 -7.288 1.00 88.25 97 ALA A O 1
ATOM 740 N N . ARG A 1 98 ? -5.148 3.242 -9.363 1.00 87.31 98 ARG A N 1
ATOM 741 C CA . ARG A 1 98 ? -5.279 1.777 -9.281 1.00 87.31 98 ARG A CA 1
ATOM 742 C C . ARG A 1 98 ? -3.951 1.096 -8.965 1.00 87.31 98 ARG A C 1
ATOM 744 O O . ARG A 1 98 ? -3.904 0.243 -8.086 1.00 87.31 98 ARG A O 1
ATOM 751 N N . SER A 1 99 ? -2.869 1.495 -9.637 1.00 86.62 99 SER A N 1
ATOM 752 C CA . SER A 1 99 ? -1.537 0.946 -9.362 1.00 86.62 99 SER A CA 1
ATOM 753 C C . SER A 1 99 ? -1.115 1.176 -7.909 1.00 86.62 99 SER A C 1
ATOM 755 O O . SER A 1 99 ? -0.579 0.266 -7.288 1.00 86.62 99 SER A O 1
ATOM 757 N N . ARG A 1 100 ? -1.379 2.360 -7.343 1.00 87.81 100 ARG A N 1
ATOM 758 C CA . ARG A 1 100 ? -1.084 2.653 -5.931 1.00 87.81 100 ARG A CA 1
ATOM 759 C C . ARG A 1 100 ? -1.931 1.816 -4.982 1.00 87.81 100 ARG A C 1
ATOM 761 O O . ARG A 1 100 ? -1.407 1.318 -3.993 1.00 87.81 100 ARG A O 1
ATOM 768 N N . THR A 1 101 ? -3.217 1.641 -5.279 1.00 87.44 101 THR A N 1
ATOM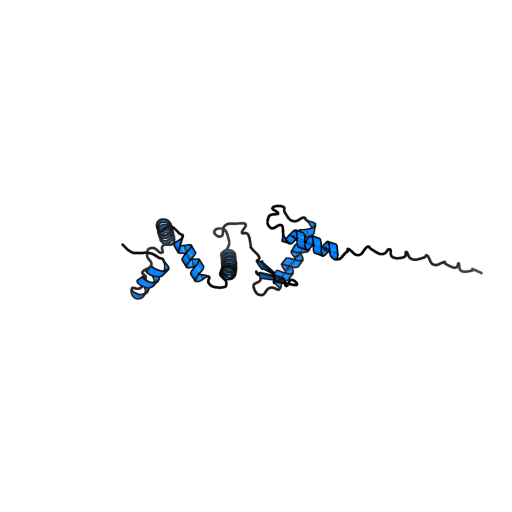 769 C CA . THR A 1 101 ? -4.100 0.787 -4.475 1.00 87.44 101 THR A CA 1
ATOM 770 C C . THR A 1 101 ? -3.585 -0.649 -4.429 1.00 87.44 101 THR A C 1
ATOM 772 O O . THR A 1 101 ? -3.517 -1.223 -3.346 1.00 87.44 101 THR A O 1
ATOM 775 N N . LEU A 1 102 ? -3.147 -1.198 -5.567 1.00 86.94 102 LEU A N 1
ATOM 776 C CA . LEU A 1 102 ? -2.534 -2.528 -5.622 1.00 86.94 102 LEU A CA 1
ATOM 777 C C . LEU A 1 102 ? -1.244 -2.603 -4.797 1.00 86.94 102 LEU A C 1
ATOM 779 O O . LEU A 1 102 ? -1.028 -3.582 -4.088 1.00 86.94 102 LEU A O 1
ATOM 783 N N . GLU A 1 103 ? -0.402 -1.566 -4.844 1.00 84.69 103 GLU A N 1
ATOM 784 C CA . GLU A 1 103 ? 0.818 -1.535 -4.034 1.00 84.69 103 GLU A CA 1
ATOM 785 C C . GLU A 1 103 ? 0.519 -1.525 -2.526 1.00 84.69 103 GLU A C 1
ATOM 787 O O . GLU A 1 103 ? 1.183 -2.233 -1.771 1.00 84.69 103 GLU A O 1
ATOM 792 N N . ILE A 1 104 ? -0.496 -0.769 -2.093 1.00 85.81 104 ILE A N 1
ATOM 793 C CA . ILE A 1 104 ? -0.932 -0.711 -0.689 1.00 85.81 104 ILE A CA 1
ATOM 794 C C . ILE A 1 104 ? -1.537 -2.046 -0.243 1.00 85.81 104 ILE A C 1
ATOM 796 O O . ILE A 1 104 ? -1.250 -2.508 0.859 1.00 85.81 104 ILE A O 1
ATOM 800 N N . GLN A 1 105 ? -2.357 -2.677 -1.086 1.00 84.50 105 GLN A N 1
ATOM 801 C CA . GLN A 1 105 ? -2.924 -3.998 -0.801 1.00 84.50 105 GLN A CA 1
ATOM 802 C C . GLN A 1 105 ? -1.826 -5.057 -0.654 1.00 84.50 105 GLN A C 1
ATOM 804 O O . GLN A 1 105 ? -1.843 -5.816 0.311 1.00 84.50 105 GLN A O 1
ATOM 809 N N . GLY A 1 106 ? -0.826 -5.053 -1.542 1.00 83.38 106 GLY A N 1
ATOM 810 C CA . GLY A 1 106 ? 0.343 -5.930 -1.430 1.00 83.38 106 GLY A CA 1
ATOM 811 C C . GLY A 1 106 ? 1.100 -5.729 -0.115 1.00 83.38 106 GLY A C 1
ATOM 812 O O . GLY A 1 106 ? 1.388 -6.696 0.590 1.00 83.38 106 GLY A O 1
ATOM 813 N N . ALA A 1 107 ? 1.343 -4.474 0.271 1.00 82.12 107 ALA A N 1
ATOM 814 C CA . ALA A 1 107 ? 2.002 -4.153 1.534 1.00 82.12 107 ALA A CA 1
ATOM 815 C C . ALA A 1 107 ? 1.190 -4.611 2.761 1.00 82.12 107 ALA A C 1
ATOM 817 O O . ALA A 1 107 ? 1.768 -5.169 3.694 1.00 82.12 107 ALA A O 1
ATOM 818 N N . A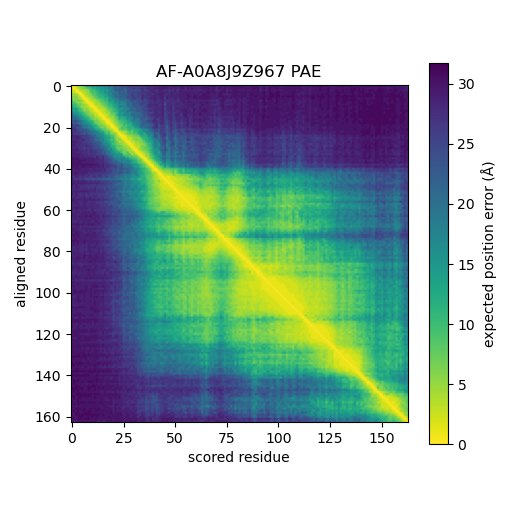RG A 1 108 ? -0.139 -4.428 2.751 1.00 82.56 108 ARG A N 1
ATOM 819 C CA . ARG A 1 108 ? -1.030 -4.923 3.815 1.00 82.56 108 ARG A CA 1
ATOM 820 C C . ARG A 1 108 ? -0.954 -6.437 3.934 1.00 82.56 108 ARG A C 1
ATOM 822 O O . ARG A 1 108 ? -0.653 -6.933 5.009 1.00 82.56 108 ARG A O 1
ATOM 829 N N . ARG A 1 109 ? -1.115 -7.163 2.827 1.00 83.88 109 ARG A N 1
ATOM 830 C CA . ARG A 1 109 ? -1.050 -8.629 2.818 1.00 83.88 109 ARG A CA 1
ATOM 831 C C . ARG A 1 109 ? 0.251 -9.161 3.423 1.00 83.88 109 ARG A C 1
ATOM 833 O O . ARG A 1 109 ? 0.224 -10.140 4.167 1.00 83.88 109 ARG A O 1
ATOM 840 N N . LEU A 1 110 ? 1.375 -8.508 3.122 1.00 81.56 110 LEU A N 1
ATOM 841 C CA . LEU A 1 110 ? 2.680 -8.848 3.690 1.00 81.56 110 LEU A CA 1
ATOM 842 C C . LEU A 1 110 ? 2.761 -8.558 5.193 1.00 81.56 110 LEU A C 1
ATOM 844 O O . LEU A 1 110 ? 3.305 -9.372 5.932 1.00 81.56 110 LEU A O 1
ATOM 848 N N . ALA A 1 111 ? 2.214 -7.428 5.648 1.00 83.00 111 ALA A N 1
ATOM 849 C CA . ALA A 1 111 ? 2.217 -7.049 7.059 1.00 83.00 111 ALA A CA 1
ATOM 850 C C . ALA A 1 111 ? 1.318 -7.955 7.918 1.00 83.00 111 ALA A C 1
ATOM 852 O O . ALA A 1 111 ? 1.690 -8.295 9.038 1.00 83.00 111 ALA A O 1
ATOM 853 N N . THR A 1 112 ? 0.164 -8.374 7.393 1.00 84.25 112 THR A N 1
ATOM 854 C CA . THR A 1 112 ? -0.814 -9.197 8.126 1.00 84.25 112 THR A CA 1
ATOM 855 C C . THR A 1 112 ? -0.664 -10.698 7.898 1.00 84.25 112 THR A C 1
ATOM 857 O O . THR A 1 112 ? -1.539 -11.465 8.293 1.00 84.25 112 THR A O 1
ATOM 860 N N . ALA A 1 113 ? 0.398 -11.138 7.216 1.00 82.50 113 ALA A N 1
ATOM 861 C CA . ALA A 1 113 ? 0.593 -12.539 6.832 1.00 82.50 113 ALA A CA 1
ATOM 862 C C . ALA A 1 113 ? -0.636 -13.170 6.131 1.00 82.50 113 ALA A C 1
ATOM 864 O O . ALA A 1 113 ? -0.872 -14.373 6.233 1.00 82.50 113 ALA A O 1
ATOM 865 N N . GLY A 1 114 ? -1.412 -12.361 5.399 1.00 77.94 114 GLY A N 1
ATOM 866 C CA . GLY A 1 114 ? -2.610 -12.792 4.675 1.00 77.94 114 GLY A CA 1
ATOM 867 C C . GLY A 1 114 ? -3.960 -12.511 5.344 1.00 77.94 114 GLY A C 1
ATOM 868 O O . GLY A 1 114 ? -4.970 -12.698 4.673 1.00 77.94 114 GLY A O 1
ATOM 869 N N . ASP A 1 115 ? -4.017 -12.019 6.588 1.00 86.12 115 ASP A N 1
ATOM 870 C CA . ASP A 1 115 ? -5.290 -11.680 7.258 1.00 86.12 115 ASP A CA 1
ATOM 871 C C . ASP A 1 115 ? -5.704 -10.204 7.076 1.00 86.12 115 ASP A C 1
ATOM 873 O O . ASP A 1 115 ? -5.990 -9.454 8.011 1.00 86.12 115 ASP A O 1
ATOM 877 N N . GLU A 1 116 ? -5.709 -9.755 5.823 1.00 83.31 116 GLU A N 1
ATOM 878 C CA . GLU A 1 116 ? -5.976 -8.359 5.452 1.00 83.31 116 GLU A CA 1
ATOM 879 C C . GLU A 1 116 ? -7.377 -7.869 5.860 1.00 83.31 116 GLU A C 1
ATOM 881 O O . GLU A 1 116 ? -7.566 -6.684 6.151 1.00 83.31 116 GLU A O 1
ATOM 886 N N . HIS A 1 117 ? -8.351 -8.779 5.934 1.00 82.38 117 HIS A N 1
ATOM 887 C CA . HIS A 1 117 ? -9.721 -8.462 6.327 1.00 82.38 117 HIS A CA 1
ATOM 888 C C . HIS A 1 117 ? -9.847 -8.170 7.823 1.00 82.38 117 HIS A C 1
ATOM 890 O O . HIS A 1 117 ? -10.477 -7.172 8.180 1.00 82.38 117 HIS A O 1
ATOM 896 N N . ALA A 1 118 ? -9.234 -8.975 8.700 1.00 83.56 118 ALA A N 1
ATOM 897 C CA . ALA A 1 118 ? -9.288 -8.712 10.137 1.00 83.56 118 ALA A CA 1
ATOM 898 C C . ALA A 1 118 ? -8.561 -7.410 10.497 1.00 83.56 118 ALA A C 1
ATOM 900 O O . ALA A 1 118 ? -9.049 -6.632 11.321 1.00 83.56 118 ALA A O 1
ATOM 901 N N . GLN A 1 119 ? -7.431 -7.120 9.839 1.00 83.94 119 GLN A N 1
ATOM 902 C CA . GLN A 1 119 ? -6.753 -5.838 10.015 1.00 83.94 119 GLN A CA 1
ATOM 903 C C . GLN A 1 119 ? -7.638 -4.669 9.572 1.00 83.94 119 GLN A C 1
ATOM 905 O O . GLN A 1 119 ? -7.767 -3.705 10.323 1.00 83.94 119 GLN A O 1
ATOM 910 N N . LEU A 1 120 ? -8.294 -4.758 8.411 1.00 83.56 120 LEU A N 1
ATOM 911 C CA . LEU A 1 120 ? -9.200 -3.704 7.953 1.00 83.56 120 LEU A CA 1
ATOM 912 C C . LEU A 1 120 ? -10.369 -3.489 8.926 1.00 83.56 120 LEU A C 1
ATOM 914 O O . LEU A 1 120 ? -10.701 -2.349 9.238 1.00 83.56 120 LEU A O 1
ATOM 918 N N . GLN A 1 121 ? -10.971 -4.560 9.445 1.00 82.25 121 GLN A N 1
ATOM 919 C CA . GLN A 1 121 ? -12.029 -4.452 10.454 1.00 82.25 121 GLN A CA 1
ATOM 920 C C . GLN A 1 121 ? -11.535 -3.750 11.724 1.00 82.25 121 GLN A C 1
ATOM 922 O O . GLN A 1 121 ? -12.245 -2.921 12.292 1.00 82.25 121 GLN A O 1
ATOM 927 N N . ASN A 1 122 ? -10.314 -4.046 12.166 1.00 84.44 122 ASN A N 1
ATOM 928 C CA . ASN A 1 122 ? -9.719 -3.383 13.321 1.00 84.44 122 ASN A CA 1
ATOM 929 C C . ASN A 1 122 ? -9.399 -1.907 13.038 1.00 84.44 122 ASN A C 1
ATOM 931 O O . ASN A 1 122 ? -9.664 -1.067 13.893 1.00 84.44 122 ASN A O 1
ATOM 935 N N . GLU A 1 123 ? -8.916 -1.573 11.837 1.00 84.00 123 GLU A N 1
ATOM 936 C CA . GLU A 1 123 ? -8.712 -0.185 11.395 1.00 84.00 123 GLU A CA 1
ATOM 937 C C . GLU A 1 123 ? -10.035 0.602 11.418 1.00 84.00 123 GLU A C 1
ATOM 939 O O . GLU A 1 123 ? -10.084 1.713 11.944 1.00 84.00 123 GLU A O 1
ATOM 944 N N . LEU A 1 124 ? -11.131 0.008 10.933 1.00 80.44 124 LEU A N 1
ATOM 945 C CA . LEU A 1 124 ? -12.456 0.637 10.938 1.00 80.44 124 LEU A CA 1
ATOM 946 C C . LEU A 1 124 ? -13.019 0.844 12.351 1.00 80.44 124 LEU A C 1
ATOM 948 O O . LEU A 1 124 ? -13.670 1.856 12.599 1.00 80.44 124 LEU A O 1
ATOM 952 N N . LYS A 1 125 ? -12.740 -0.069 13.290 1.00 80.38 125 LYS A N 1
ATOM 953 C CA . LYS A 1 125 ? -13.166 0.057 14.698 1.00 80.38 125 LYS A CA 1
ATOM 954 C C . LYS A 1 125 ? -12.479 1.206 15.441 1.00 80.38 125 LYS A C 1
ATOM 956 O O . LYS A 1 125 ? -13.027 1.684 16.431 1.00 80.38 125 LYS A O 1
ATOM 961 N N . ILE A 1 126 ? -11.297 1.632 14.994 1.00 86.44 126 ILE A N 1
ATOM 962 C CA . ILE A 1 126 ? -10.550 2.744 15.606 1.00 86.44 126 ILE A CA 1
ATOM 963 C C . ILE A 1 126 ? -11.168 4.099 15.226 1.00 86.44 126 ILE A C 1
ATOM 965 O O . ILE A 1 126 ? -11.067 5.058 15.992 1.00 86.44 126 ILE A O 1
ATOM 969 N N . ILE A 1 127 ? -11.830 4.188 14.069 1.00 81.38 127 ILE A N 1
ATOM 970 C CA . ILE A 1 127 ? -12.408 5.441 13.579 1.00 81.38 127 ILE A CA 1
ATOM 971 C C . ILE A 1 127 ? -13.601 5.844 14.466 1.00 81.38 127 ILE A C 1
ATOM 973 O O . ILE A 1 127 ? -14.528 5.050 14.659 1.00 81.38 127 ILE A O 1
ATOM 977 N N . PRO A 1 128 ? -13.639 7.085 14.990 1.00 83.50 128 PRO A N 1
ATOM 978 C CA . PRO A 1 128 ? -14.774 7.572 15.761 1.00 83.50 128 PRO A CA 1
ATOM 979 C C . PRO A 1 128 ? -16.074 7.500 14.953 1.00 83.50 128 PRO A C 1
ATOM 981 O O . PRO A 1 128 ? -16.136 7.915 13.795 1.00 83.50 128 PRO A O 1
ATOM 984 N N . ARG A 1 129 ? -17.162 7.052 15.591 1.00 75.81 129 ARG A N 1
ATOM 985 C CA . ARG A 1 129 ? -18.472 6.875 14.931 1.00 75.81 129 ARG A CA 1
ATOM 986 C C . ARG A 1 129 ? -18.977 8.126 14.206 1.00 75.81 129 ARG A C 1
ATOM 988 O O . ARG A 1 129 ? -19.568 8.007 13.137 1.00 75.81 129 ARG A O 1
ATOM 995 N N . ALA A 1 130 ? -18.745 9.312 14.769 1.00 79.19 130 ALA A N 1
ATOM 996 C CA . ALA A 1 130 ? -19.156 10.579 14.160 1.00 79.19 130 ALA A CA 1
ATOM 997 C C . ALA A 1 130 ? -18.426 10.849 12.830 1.00 79.19 130 ALA A C 1
ATOM 999 O O . ALA A 1 130 ? -19.024 11.328 11.863 1.00 79.19 130 ALA A O 1
ATOM 1000 N N . GLU A 1 131 ? -17.144 10.494 12.764 1.00 82.19 131 GLU A N 1
ATOM 1001 C CA . GLU A 1 131 ? -16.328 10.643 11.562 1.00 82.19 131 GLU A CA 1
ATOM 1002 C C . GLU A 1 131 ? -16.756 9.629 10.498 1.00 82.19 131 GLU A C 1
ATOM 1004 O O . GLU A 1 131 ? -16.969 9.994 9.345 1.00 82.19 131 GLU A O 1
ATOM 1009 N N . LEU A 1 132 ? -17.021 8.385 10.909 1.00 76.44 132 LEU A N 1
ATOM 1010 C CA . LEU A 1 132 ? -17.510 7.326 10.027 1.00 76.44 132 LEU A CA 1
ATOM 1011 C C . LEU A 1 132 ? -18.868 7.685 9.399 1.00 76.44 132 LEU A C 1
ATOM 1013 O O . LEU A 1 132 ? -19.041 7.555 8.190 1.00 76.44 132 LEU A O 1
ATOM 1017 N N . GLN A 1 133 ? -19.814 8.216 10.180 1.00 75.44 133 GLN A N 1
ATOM 1018 C CA . GLN A 1 133 ? -21.099 8.695 9.652 1.00 75.44 133 GLN A CA 1
ATOM 1019 C C . GLN A 1 133 ? -20.935 9.856 8.665 1.00 75.44 133 GLN A C 1
ATOM 1021 O O . GLN A 1 133 ? -21.653 9.920 7.666 1.00 75.44 133 GLN A O 1
ATOM 1026 N N . THR A 1 134 ? -19.988 10.759 8.922 1.00 82.44 134 THR A N 1
ATOM 1027 C CA . THR A 1 134 ? -19.686 11.872 8.014 1.00 82.44 134 THR A CA 1
ATOM 1028 C C . THR A 1 134 ? -19.090 11.356 6.704 1.00 82.44 134 THR A C 1
ATOM 1030 O O . THR A 1 134 ? -19.536 11.757 5.633 1.00 82.44 134 THR A O 1
ATOM 1033 N N . MET A 1 135 ? -18.158 10.399 6.766 1.00 78.69 135 MET A N 1
ATOM 1034 C CA . MET A 1 135 ? -17.597 9.754 5.576 1.00 78.69 135 MET A CA 1
ATOM 1035 C C . MET A 1 135 ? -18.671 9.024 4.760 1.00 78.69 135 MET A C 1
ATOM 1037 O O . MET A 1 135 ? -18.727 9.192 3.545 1.00 78.69 135 MET A O 1
ATOM 1041 N N . LEU A 1 136 ? -19.558 8.261 5.409 1.00 76.81 136 LEU A N 1
ATOM 1042 C CA . LEU A 1 136 ? -20.652 7.553 4.732 1.00 76.81 136 LEU A CA 1
ATOM 1043 C C . LEU A 1 136 ? -21.632 8.507 4.039 1.00 76.81 136 LEU A C 1
ATOM 1045 O O . LEU A 1 136 ? -22.087 8.211 2.936 1.00 76.81 136 LEU A O 1
ATOM 1049 N N . ARG A 1 137 ? -21.934 9.658 4.654 1.00 78.75 137 ARG A N 1
ATOM 1050 C CA . ARG A 1 137 ? -22.752 10.708 4.029 1.00 78.75 137 ARG A CA 1
ATOM 1051 C C . ARG A 1 137 ? -22.046 11.340 2.833 1.00 78.75 137 ARG A C 1
ATOM 1053 O O . ARG A 1 137 ? -22.671 11.498 1.798 1.00 78.75 137 ARG A O 1
ATOM 1060 N N . ASN A 1 138 ? -20.754 11.640 2.954 1.00 81.00 138 ASN A N 1
ATOM 1061 C CA . ASN A 1 138 ? -19.967 12.236 1.869 1.00 81.00 138 ASN A CA 1
ATOM 1062 C C . ASN A 1 138 ? -19.803 11.304 0.659 1.00 81.00 138 ASN A C 1
ATOM 1064 O O . ASN A 1 138 ? -19.557 11.775 -0.446 1.00 81.00 138 ASN A O 1
ATOM 1068 N N . MET A 1 139 ? -19.912 9.991 0.866 1.00 76.56 139 MET A N 1
ATOM 1069 C CA . MET A 1 139 ? -19.878 8.987 -0.199 1.00 76.56 139 MET A CA 1
ATOM 1070 C C . MET A 1 139 ? -21.274 8.658 -0.767 1.00 76.56 139 MET A C 1
ATOM 1072 O O . MET A 1 139 ? -21.394 7.696 -1.520 1.00 76.56 139 MET A O 1
ATOM 1076 N N . ASP A 1 140 ? -22.326 9.394 -0.379 1.00 70.62 140 ASP A N 1
ATOM 1077 C CA . ASP A 1 140 ? -23.737 9.105 -0.698 1.00 70.62 140 ASP A CA 1
ATOM 1078 C C . ASP A 1 140 ? -24.190 7.677 -0.316 1.00 70.62 140 ASP A C 1
ATOM 1080 O O . ASP A 1 140 ? -25.211 7.166 -0.774 1.00 70.62 140 ASP A O 1
ATOM 1084 N N . LEU A 1 141 ? -23.472 7.021 0.602 1.00 67.19 141 LEU A N 1
ATOM 1085 C CA . LEU A 1 141 ? -23.784 5.667 1.074 1.00 67.19 141 LEU A CA 1
ATOM 1086 C C . LEU A 1 141 ? -24.842 5.667 2.190 1.00 67.19 141 LEU A C 1
ATOM 1088 O O . LEU A 1 141 ? -25.265 4.609 2.653 1.00 67.19 141 LEU A O 1
ATOM 1092 N N . ALA A 1 142 ? -25.307 6.845 2.611 1.00 58.72 142 ALA A N 1
ATOM 1093 C CA . ALA A 1 142 ? -26.379 6.991 3.595 1.00 58.72 142 ALA A CA 1
ATOM 1094 C C . ALA A 1 142 ? -27.726 6.412 3.114 1.00 58.72 142 ALA A C 1
ATOM 1096 O O . ALA A 1 142 ? -28.599 6.140 3.934 1.00 58.72 142 ALA A O 1
ATOM 1097 N N . THR A 1 143 ? -27.896 6.213 1.802 1.00 61.19 143 THR A N 1
ATOM 1098 C CA . THR A 1 143 ? -29.118 5.683 1.174 1.00 61.19 143 THR A CA 1
ATOM 1099 C C . THR A 1 143 ? -28.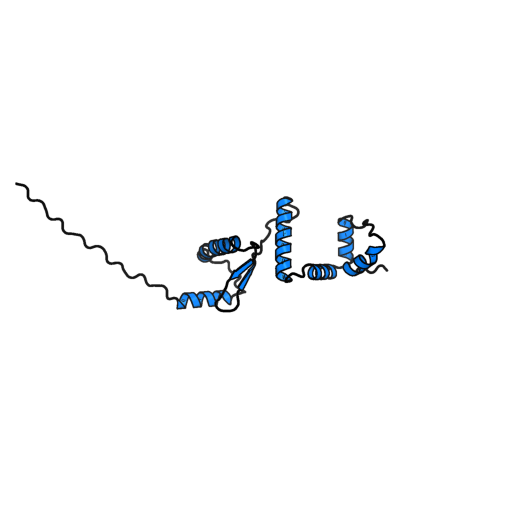996 4.227 0.719 1.00 61.19 143 THR A C 1
ATOM 1101 O O . THR A 1 143 ? -29.866 3.741 -0.007 1.00 61.19 143 THR A O 1
ATOM 1104 N N . ILE A 1 144 ? -27.950 3.495 1.123 1.00 63.31 144 ILE A N 1
ATOM 1105 C CA . ILE A 1 144 ? -27.865 2.068 0.790 1.00 63.31 144 ILE A CA 1
ATOM 1106 C C . ILE A 1 144 ? -28.935 1.315 1.577 1.00 63.31 144 ILE A C 1
ATOM 1108 O O . ILE A 1 144 ? -28.833 1.113 2.787 1.00 63.31 144 ILE A O 1
ATOM 1112 N N . ARG A 1 145 ? -29.968 0.861 0.867 1.00 56.88 145 ARG A N 1
ATOM 1113 C CA . ARG A 1 145 ? -30.958 -0.074 1.393 1.00 56.88 145 ARG A CA 1
ATOM 1114 C C . ARG A 1 145 ? -30.308 -1.453 1.495 1.00 56.88 145 ARG A C 1
ATOM 1116 O O . ARG A 1 145 ? -30.265 -2.198 0.519 1.00 56.88 145 ARG A O 1
ATOM 1123 N N . ILE A 1 146 ? -29.757 -1.769 2.663 1.00 63.06 146 ILE A N 1
ATOM 1124 C CA . ILE A 1 146 ? -29.235 -3.107 2.953 1.00 63.06 146 ILE A CA 1
ATOM 1125 C C . ILE A 1 146 ? -30.442 -4.063 3.013 1.00 63.06 146 ILE A C 1
ATOM 1127 O O . ILE A 1 146 ? -31.384 -3.777 3.753 1.00 63.06 146 ILE A O 1
ATOM 1131 N N . PRO A 1 147 ? -30.463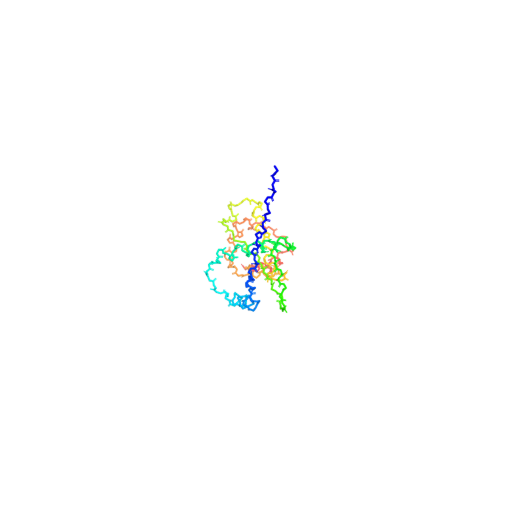 -5.162 2.237 1.00 69.88 147 PRO A N 1
ATOM 1132 C CA . PRO A 1 147 ? -31.546 -6.140 2.289 1.00 69.88 147 PRO A CA 1
ATOM 1133 C C . PRO A 1 147 ? -31.723 -6.708 3.703 1.00 69.88 147 PRO A C 1
ATOM 1135 O O . PRO A 1 147 ? -30.730 -6.998 4.375 1.00 69.88 147 PRO A O 1
ATOM 1138 N N . ASP A 1 148 ? -32.973 -6.916 4.127 1.00 60.72 148 ASP A N 1
ATOM 1139 C CA . ASP A 1 148 ? -33.336 -7.164 5.533 1.00 60.72 148 ASP A CA 1
ATOM 1140 C C . ASP A 1 148 ? -32.606 -8.360 6.185 1.00 60.72 148 ASP A C 1
ATOM 1142 O O . ASP A 1 148 ? -32.372 -8.363 7.391 1.00 60.72 148 ASP A O 1
ATOM 1146 N N . GLY A 1 149 ? -32.168 -9.350 5.397 1.00 66.25 149 GLY A N 1
ATOM 1147 C CA . GLY A 1 149 ? -31.413 -10.514 5.883 1.00 66.25 149 GLY A CA 1
ATOM 1148 C C . GLY A 1 149 ? -29.916 -10.283 6.149 1.00 66.25 149 GLY A C 1
ATOM 1149 O O . GLY A 1 149 ? -29.296 -11.092 6.832 1.00 66.25 149 GLY A O 1
ATOM 1150 N N . HIS A 1 150 ? -29.329 -9.195 5.639 1.00 62.91 150 HIS A N 1
ATOM 1151 C CA . HIS A 1 150 ? -27.897 -8.876 5.776 1.00 62.91 150 HIS A CA 1
ATOM 1152 C C . HIS A 1 150 ? -27.625 -7.703 6.722 1.00 62.91 150 HIS A C 1
ATOM 1154 O O . HIS A 1 150 ? -26.468 -7.384 7.001 1.00 62.91 150 HIS A O 1
ATOM 1160 N N . LEU A 1 151 ? -28.684 -7.071 7.238 1.00 66.00 151 LEU A N 1
ATOM 1161 C CA . LEU A 1 151 ? -28.584 -5.950 8.168 1.00 66.00 151 LEU A CA 1
ATOM 1162 C C . LEU A 1 151 ? -27.810 -6.328 9.428 1.00 66.00 151 LEU A C 1
ATOM 1164 O O . LEU A 1 151 ? -26.950 -5.565 9.842 1.00 66.00 151 LEU A O 1
ATOM 1168 N N . LEU A 1 152 ? -28.056 -7.515 9.989 1.00 64.19 152 LEU A N 1
ATOM 1169 C CA . LEU A 1 152 ? -27.395 -7.980 11.211 1.00 64.19 152 LEU A CA 1
ATOM 1170 C C . LEU A 1 152 ? -25.902 -8.273 11.007 1.00 64.19 152 LEU A C 1
ATOM 1172 O O . LEU A 1 152 ? -25.094 -7.978 11.879 1.00 64.19 152 LEU A O 1
ATOM 1176 N N . THR A 1 153 ? -25.522 -8.820 9.853 1.00 68.06 153 THR A N 1
ATOM 1177 C CA . THR A 1 153 ? -24.114 -9.099 9.523 1.00 68.06 153 THR A CA 1
ATOM 1178 C C . THR A 1 153 ? -23.356 -7.801 9.258 1.00 68.06 153 THR A C 1
ATOM 1180 O O . THR A 1 153 ? -22.274 -7.578 9.791 1.00 68.06 153 THR A O 1
ATOM 1183 N N . ALA A 1 154 ? -23.972 -6.876 8.517 1.00 65.19 154 ALA A N 1
ATOM 1184 C CA . ALA A 1 154 ? -23.432 -5.532 8.349 1.00 65.19 154 ALA A CA 1
ATOM 1185 C C . ALA A 1 154 ? -23.352 -4.779 9.694 1.00 65.19 154 ALA A C 1
ATOM 1187 O O . ALA A 1 154 ? -22.398 -4.043 9.939 1.00 65.19 154 ALA A O 1
ATOM 1188 N N . GLN A 1 155 ? -24.314 -4.996 10.597 1.00 65.56 155 GLN A N 1
ATOM 1189 C CA . GLN A 1 155 ? -24.332 -4.426 11.945 1.00 65.56 155 GLN A CA 1
ATOM 1190 C C . GLN A 1 155 ? -23.128 -4.894 12.773 1.00 65.56 155 GLN A C 1
ATOM 1192 O O . GLN A 1 155 ? -22.467 -4.070 13.410 1.00 65.56 155 GLN A O 1
ATOM 1197 N N . THR A 1 156 ? -22.817 -6.194 12.742 1.00 66.94 156 THR A N 1
ATOM 1198 C CA . THR A 1 156 ? -21.664 -6.759 13.455 1.00 66.94 156 THR A CA 1
ATOM 1199 C C . THR A 1 156 ? -20.337 -6.331 12.842 1.00 66.94 156 THR A C 1
ATOM 1201 O O . THR A 1 156 ? -19.410 -5.995 13.579 1.00 66.94 156 THR A O 1
ATOM 1204 N N . ASP A 1 157 ? -20.255 -6.279 11.513 1.00 66.56 157 ASP A N 1
ATOM 1205 C CA . ASP A 1 157 ? -19.001 -6.007 10.804 1.00 66.56 157 ASP A CA 1
ATOM 1206 C C . ASP A 1 157 ? -18.605 -4.526 10.862 1.00 66.56 157 ASP A C 1
ATOM 1208 O O . ASP A 1 157 ? -17.422 -4.201 10.963 1.00 66.56 157 ASP A O 1
ATOM 1212 N N . ILE A 1 158 ? -19.589 -3.619 10.846 1.00 67.19 158 ILE A N 1
ATOM 1213 C CA . ILE A 1 158 ? -19.372 -2.162 10.884 1.00 67.19 158 ILE A CA 1
ATOM 1214 C C . ILE A 1 158 ? -19.404 -1.635 12.337 1.00 67.19 158 ILE A C 1
ATOM 1216 O O . ILE A 1 158 ? -19.019 -0.498 12.609 1.00 67.19 158 ILE A O 1
ATOM 1220 N N . GLY A 1 159 ? -19.833 -2.449 13.309 1.00 59.88 159 GLY A N 1
ATOM 1221 C CA . GLY A 1 159 ? -19.851 -2.077 14.729 1.00 59.88 159 GLY A CA 1
ATOM 1222 C C . GLY A 1 159 ? -20.851 -0.963 15.075 1.00 59.88 159 GLY A C 1
ATOM 1223 O O . GLY A 1 159 ? -20.652 -0.213 16.043 1.00 59.88 159 GLY A O 1
ATOM 1224 N N . ILE A 1 160 ? -21.920 -0.827 14.285 1.00 59.09 160 ILE A N 1
ATOM 1225 C CA . ILE A 1 160 ? -22.978 0.172 14.483 1.00 59.09 160 ILE A CA 1
ATOM 1226 C C . ILE A 1 160 ? -24.106 -0.477 15.288 1.00 59.09 160 ILE A C 1
ATOM 1228 O O . ILE A 1 160 ? -24.819 -1.327 14.775 1.00 59.09 160 ILE A O 1
ATOM 1232 N N . ASN A 1 161 ? -24.306 -0.057 16.539 1.00 51.59 161 ASN A N 1
ATOM 1233 C CA . ASN A 1 161 ? -25.525 -0.390 17.281 1.00 51.59 161 ASN A CA 1
ATOM 1234 C C . ASN A 1 161 ? -26.559 0.707 17.023 1.00 51.59 161 ASN A C 1
ATOM 1236 O O . ASN A 1 161 ? -26.294 1.868 17.339 1.00 51.59 161 ASN A O 1
ATOM 1240 N N . TRP A 1 162 ? -27.705 0.343 16.450 1.00 50.00 162 TRP A N 1
ATOM 1241 C CA . TRP A 1 162 ? -28.856 1.233 16.329 1.00 50.00 162 TRP A CA 1
ATOM 1242 C C . TRP A 1 162 ? -29.569 1.289 17.685 1.00 50.00 162 TRP A C 1
ATOM 1244 O O . TRP A 1 162 ? -30.247 0.337 18.060 1.00 50.00 162 TRP A O 1
ATOM 1254 N N . ASN A 1 163 ? -29.357 2.380 18.418 1.00 42.78 163 ASN A N 1
ATOM 1255 C CA . ASN A 1 163 ? -30.282 2.878 19.437 1.00 42.78 163 ASN A CA 1
ATOM 1256 C C . ASN A 1 163 ? -30.929 4.148 18.892 1.00 42.78 163 ASN A C 1
ATOM 1258 O O . ASN A 1 163 ? -30.187 4.927 18.245 1.00 42.78 163 ASN A O 1
#

Foldseek 3Di:
DDDDDDDDDDDDDDDDDDPDPDVVVVVVVVVVVVPCPPPPDDDDPVRCVVVVVVLCVQLVPDPLSFWGWADDPDDIDIDGDDDDDPDDLVPDDPVVNVVVVVSVVVVQCVVVVNPSLVVVLVVLVVDDPVVVVVVCVVVVVVPPPDPPVCPVVCCVSNVDDDD

Organism: Branchiostoma lanceolatum (NCBI:txid7740)

Nearest PDB structures (foldseek):
  3qkr-assembly1_B  TM=2.894E-01  e=1.673E+00  Pyrococcus furiosus
  7csl-assembly2_B  TM=3.615E-01  e=4.981E+00  Pyrococcus horikoshii OT3

pLDDT: mean 72.5, std 13.15, range [41.81, 92.81]

Radius of gyration: 30.51 Å; Cα contacts (8 Å, |Δi|>4): 53; chains: 1; bounding box: 109×32×68 Å

Solvent-accessible surface area (backbone atoms only — not comparable to full-atom values): 10533 Å² total; per-residue (Å²): 139,85,81,84,82,84,82,80,85,79,83,78,84,77,84,75,83,75,83,74,80,59,68,70,56,58,54,50,53,56,58,57,62,72,72,49,89,76,68,89,64,81,76,53,73,69,53,48,65,58,48,50,61,54,51,54,52,46,29,71,71,23,92,79,57,38,48,37,80,44,82,48,104,66,78,68,45,77,46,73,70,81,83,80,78,93,65,64,66,89,81,46,57,68,70,56,37,51,52,50,51,52,54,52,51,52,52,44,31,65,74,47,78,63,47,46,64,64,51,50,46,52,57,58,68,70,52,53,67,72,58,53,53,50,53,36,49,76,67,64,52,75,73,67,80,67,57,83,88,48,45,66,60,54,29,65,69,69,66,60,80,90,125

Secondary structure (DSSP, 8-state):
-PPPPP-PPPPPPPPPPPPPPPHHHHHHHHHHHHT-TT--SPPPHHHHHHHHHHHHHHHHHSTTSSEEEE--SSSPEEEE-PPPPSS-GGGS-HHHHHHHHHHHHHHHHHHTTT-HHHHHHHHHHHS-HHHHHHHHHHTTGGG----TTTHHHHHHHHT----

Sequence (163 aa):
MNTPAVISPVPLPVPVPVPVPNVSDAIRIVSEVLTNTEQTEPLRQWEEQMLTPLVRRKVATAQDKQTIQCHTGGQPITLCKITKARKPTSEVTDATARSRTLEIQGARRLATAGDEHAQLQNELKIIPRAELQTMLRNMDLATIRIPDGHLLTAQTDIGINWN